Protein AF-A0A2T9Y2L7-F1 (afdb_monomer_lite)

Radius of gyration: 16.98 Å; chains: 1; bounding box: 60×40×40 Å

Secondary structure (DSSP, 8-state):
-----------PPPHHHHHHHS-SS--PBPHHHHHHHHHHHHHHHEETTEE-EEEEES-HHHHHHHHHH-TT--SEEEEES-GGGGGGGGGEEE--TT-GGGS-HHHHHS-EEEEEE--SS-SHHHHHHHHHHHHHH--TT-EEEE---GGGHHHHHHTT----S----BPPP-

pLDDT: mean 86.36, std 18.92, range [29.19, 98.62]

Structure (mmCIF, N/CA/C/O backbone):
data_AF-A0A2T9Y2L7-F1
#
_entry.id   AF-A0A2T9Y2L7-F1
#
loop_
_atom_site.group_PDB
_atom_site.id
_atom_site.type_symbol
_atom_site.label_atom_id
_atom_site.label_alt_id
_atom_site.label_comp_id
_atom_site.label_asym_id
_atom_site.label_entity_id
_atom_site.label_seq_id
_atom_site.pdbx_PDB_ins_code
_atom_site.Cartn_x
_atom_site.Cartn_y
_atom_site.Cartn_z
_atom_site.occupancy
_atom_site.B_iso_or_equiv
_atom_site.auth_seq_id
_atom_site.auth_comp_id
_atom_site.auth_asym_id
_atom_site.auth_atom_id
_atom_site.pdbx_PDB_model_num
ATOM 1 N N . MET A 1 1 ? -42.248 -26.238 14.419 1.00 37.25 1 MET A N 1
ATOM 2 C CA . MET A 1 1 ? -41.314 -26.409 13.289 1.00 37.25 1 MET A CA 1
ATOM 3 C C . MET A 1 1 ? -40.461 -25.159 13.245 1.00 37.25 1 MET A C 1
ATOM 5 O O . MET A 1 1 ? -40.979 -24.102 12.921 1.00 37.25 1 MET A O 1
ATOM 9 N N . VAL A 1 2 ? -39.226 -25.254 13.730 1.00 31.03 2 VAL A N 1
ATOM 10 C CA . VAL A 1 2 ? -38.282 -24.133 13.791 1.00 31.03 2 VAL A CA 1
ATOM 11 C C . VAL A 1 2 ? -37.305 -24.380 12.650 1.00 31.03 2 VAL A C 1
ATOM 13 O O . VAL A 1 2 ? -36.582 -25.372 12.686 1.00 31.03 2 VAL A O 1
ATOM 16 N N . ASN A 1 3 ? -37.364 -23.566 11.597 1.00 29.19 3 ASN A N 1
ATOM 17 C CA . ASN A 1 3 ? -36.405 -23.659 10.501 1.00 29.19 3 ASN A CA 1
ATOM 18 C C . ASN A 1 3 ? -35.088 -23.043 10.971 1.00 29.19 3 ASN A C 1
ATOM 20 O O . ASN A 1 3 ? -34.987 -21.832 11.149 1.00 29.19 3 ASN A O 1
ATOM 24 N N . SER A 1 4 ? -34.099 -23.903 11.188 1.00 33.19 4 SER A N 1
ATOM 25 C CA . SER A 1 4 ? -32.691 -23.547 11.302 1.00 33.19 4 SER A CA 1
ATOM 26 C C . SER A 1 4 ? -32.194 -23.065 9.940 1.00 33.19 4 SER A C 1
ATOM 28 O O . SER A 1 4 ? -32.130 -23.850 8.993 1.00 33.19 4 SER A O 1
ATOM 30 N N . VAL A 1 5 ? -31.862 -21.781 9.837 1.00 35.94 5 VAL A N 1
ATOM 31 C CA . VAL A 1 5 ? -31.071 -21.254 8.723 1.00 35.94 5 VAL A CA 1
ATOM 32 C C . VAL A 1 5 ? -29.627 -21.658 9.002 1.00 35.94 5 VAL A C 1
ATOM 34 O O . VAL A 1 5 ? -29.044 -21.230 9.993 1.00 35.94 5 VAL A O 1
ATOM 37 N N . SER A 1 6 ? -29.096 -22.565 8.189 1.00 33.00 6 SER A N 1
ATOM 38 C CA . SER A 1 6 ? -27.675 -22.892 8.166 1.00 33.00 6 SER A CA 1
ATOM 39 C C . SER A 1 6 ? -26.934 -21.750 7.478 1.00 33.00 6 SER A C 1
ATOM 41 O O . SER A 1 6 ? -27.127 -21.541 6.277 1.00 33.00 6 SER A O 1
ATOM 43 N N . ASP A 1 7 ? -26.115 -21.025 8.237 1.00 35.50 7 ASP A N 1
ATOM 44 C CA . ASP A 1 7 ? -25.098 -20.130 7.697 1.00 35.50 7 ASP A CA 1
ATOM 45 C C . ASP A 1 7 ? -24.170 -20.943 6.790 1.00 35.50 7 ASP A C 1
ATOM 47 O O . ASP A 1 7 ? -23.488 -21.869 7.229 1.00 35.50 7 ASP A O 1
ATOM 51 N N . SER A 1 8 ? -24.197 -20.643 5.494 1.00 37.03 8 SER A N 1
ATOM 52 C CA . SER A 1 8 ? -23.203 -21.144 4.558 1.00 37.03 8 SER A CA 1
ATOM 53 C C . SER A 1 8 ? -21.944 -20.302 4.724 1.00 37.03 8 SER A C 1
ATOM 55 O O . SER A 1 8 ? -21.926 -19.144 4.294 1.00 37.03 8 SER A O 1
ATOM 57 N N . ASP A 1 9 ? -20.917 -20.889 5.339 1.00 37.22 9 ASP A N 1
ATOM 58 C CA . ASP A 1 9 ? -19.540 -20.406 5.292 1.00 37.22 9 ASP A CA 1
ATOM 59 C C . ASP A 1 9 ? -19.196 -20.034 3.847 1.00 37.22 9 ASP A C 1
ATOM 61 O O . ASP A 1 9 ? -19.166 -20.876 2.947 1.00 37.22 9 ASP A O 1
ATOM 65 N N . SER A 1 10 ? -19.009 -18.738 3.592 1.00 39.47 10 SER A N 1
ATOM 66 C CA . SER A 1 10 ? -18.524 -18.285 2.298 1.00 39.47 10 SER A CA 1
ATOM 67 C C . SER A 1 10 ? -17.030 -18.573 2.246 1.00 39.47 10 SER A C 1
ATOM 69 O O . SER A 1 10 ? -16.232 -17.724 2.651 1.00 39.47 10 SER A O 1
ATOM 71 N N . ASP A 1 11 ? -16.679 -19.773 1.786 1.00 43.31 11 ASP A N 1
ATOM 72 C CA . ASP A 1 11 ? -15.311 -20.178 1.479 1.00 43.31 11 ASP A CA 1
ATOM 73 C C . ASP A 1 11 ? -14.660 -19.117 0.584 1.00 43.31 11 ASP A C 1
ATOM 75 O O . ASP A 1 11 ? -14.956 -18.994 -0.609 1.00 43.31 11 ASP A O 1
ATOM 79 N N . ILE A 1 12 ? -13.778 -18.310 1.177 1.00 48.91 12 ILE A N 1
ATOM 80 C CA . ILE A 1 12 ? -12.853 -17.473 0.419 1.00 48.91 12 ILE A CA 1
ATOM 81 C C . ILE A 1 12 ? -11.978 -18.460 -0.364 1.00 48.91 12 ILE A C 1
ATOM 83 O O . ILE A 1 12 ? -11.350 -19.321 0.259 1.00 48.91 12 ILE A O 1
ATOM 87 N N . PRO A 1 13 ? -11.938 -18.392 -1.708 1.00 47.94 13 PRO A N 1
ATOM 88 C CA . PRO A 1 13 ? -11.153 -19.322 -2.502 1.00 47.94 13 PRO A CA 1
ATOM 89 C C . PRO A 1 13 ? -9.711 -19.371 -1.996 1.00 47.94 13 PRO A C 1
ATOM 91 O O . PRO A 1 13 ? -9.068 -18.334 -1.821 1.00 47.94 13 PRO A O 1
ATOM 94 N N . THR A 1 14 ? -9.197 -20.580 -1.765 1.00 50.56 14 THR A N 1
ATOM 95 C CA . THR A 1 14 ? -7.789 -20.769 -1.405 1.00 50.56 14 THR A CA 1
ATOM 96 C C . THR A 1 14 ? -6.886 -20.145 -2.475 1.00 50.56 14 THR A C 1
ATOM 98 O O . THR A 1 14 ? -7.177 -20.227 -3.674 1.00 50.56 14 THR A O 1
ATOM 101 N N . LEU A 1 15 ? -5.766 -19.547 -2.040 1.00 52.38 15 LEU A N 1
ATOM 102 C CA . LEU A 1 15 ? -4.755 -18.871 -2.876 1.00 52.38 15 LEU A CA 1
ATOM 103 C C . LEU A 1 15 ? -4.436 -19.603 -4.194 1.00 52.38 15 LEU A C 1
ATOM 105 O O . LEU A 1 15 ? -4.155 -18.968 -5.207 1.00 52.38 15 LEU A O 1
ATOM 109 N N . SER A 1 16 ? -4.469 -20.937 -4.161 1.00 50.44 16 SER A N 1
ATOM 110 C CA . SER A 1 16 ? -4.151 -21.851 -5.261 1.00 50.44 16 SER A CA 1
ATOM 111 C C . SER A 1 16 ? -4.987 -21.618 -6.528 1.00 50.44 16 SER A C 1
ATOM 113 O O . SER A 1 16 ? -4.435 -21.600 -7.626 1.00 50.44 16 SER A O 1
ATOM 115 N N . ALA A 1 17 ? -6.299 -21.394 -6.397 1.00 47.47 17 ALA A N 1
ATOM 116 C CA . ALA A 1 17 ? -7.180 -21.224 -7.556 1.00 47.47 17 ALA A CA 1
ATOM 117 C C . ALA A 1 17 ? -7.062 -19.817 -8.171 1.00 47.47 17 ALA A C 1
ATOM 119 O O . ALA A 1 17 ? -7.028 -19.665 -9.390 1.00 47.47 17 ALA A O 1
ATOM 120 N N . TYR A 1 18 ? -6.913 -18.788 -7.331 1.00 52.06 18 TYR A N 1
ATOM 121 C CA . TYR A 1 18 ? -6.796 -17.391 -7.762 1.00 52.06 18 TYR A CA 1
ATOM 122 C C . TYR A 1 18 ? -5.440 -17.085 -8.407 1.00 52.06 18 TYR A C 1
ATOM 124 O O . TYR A 1 18 ? -5.361 -16.425 -9.446 1.00 52.06 18 TYR A O 1
ATOM 132 N N . ALA A 1 19 ? -4.365 -17.632 -7.829 1.00 50.19 19 ALA A N 1
ATOM 133 C CA . ALA A 1 19 ? -3.015 -17.490 -8.351 1.00 50.19 19 ALA A CA 1
ATOM 134 C C . ALA A 1 19 ? -2.829 -18.132 -9.729 1.00 50.19 19 ALA A C 1
ATOM 136 O O . ALA A 1 19 ? -1.774 -17.920 -10.297 1.00 50.19 19 ALA A O 1
ATOM 137 N N . ALA A 1 20 ? -3.785 -18.906 -10.259 1.00 47.03 20 ALA A N 1
ATOM 138 C CA . ALA A 1 20 ? -3.733 -19.473 -11.608 1.00 47.03 20 ALA A CA 1
ATOM 139 C C . ALA A 1 20 ? -4.425 -18.582 -12.663 1.00 47.03 20 ALA A C 1
ATOM 141 O O . ALA A 1 20 ? -4.003 -18.544 -13.819 1.00 47.03 20 ALA A O 1
ATOM 142 N N . GLU A 1 21 ? -5.459 -17.832 -12.276 1.00 49.41 21 GLU A N 1
ATOM 143 C CA . GLU A 1 21 ? -6.250 -16.985 -13.185 1.00 49.41 21 GLU A CA 1
ATOM 144 C C . GLU A 1 21 ? -5.777 -15.522 -13.196 1.00 49.41 21 GLU A C 1
ATOM 146 O O . GLU A 1 21 ? -5.924 -14.811 -14.193 1.00 49.41 21 GLU A O 1
ATOM 151 N N . ALA A 1 22 ? -5.120 -15.076 -12.120 1.00 53.00 22 ALA A N 1
ATOM 152 C CA . ALA A 1 22 ? -4.633 -13.707 -11.984 1.00 53.00 22 ALA A CA 1
ATOM 153 C C . ALA A 1 22 ? -3.399 -13.362 -12.873 1.00 53.00 22 ALA A C 1
ATOM 155 O O . ALA A 1 22 ? -2.948 -12.216 -12.910 1.00 53.00 22 ALA A O 1
ATOM 156 N N . LEU A 1 23 ? -2.867 -14.339 -13.621 1.00 51.00 23 LEU A N 1
ATOM 157 C CA . LEU A 1 23 ? -1.436 -14.489 -13.942 1.00 51.00 23 LEU A CA 1
ATOM 158 C C . LEU A 1 23 ? -0.825 -13.781 -15.155 1.00 51.00 23 LEU A C 1
ATOM 160 O O . LEU A 1 23 ? 0.378 -13.935 -15.345 1.00 51.00 23 LEU A O 1
ATOM 164 N N . LYS A 1 24 ? -1.554 -13.075 -16.020 1.00 50.97 24 LYS A N 1
ATOM 165 C CA . LYS A 1 24 ? -0.933 -12.730 -17.318 1.00 50.97 24 LYS A CA 1
ATOM 166 C C . LYS A 1 24 ? -0.041 -11.486 -17.319 1.00 50.97 24 LYS A C 1
ATOM 168 O O . LYS A 1 24 ? 0.959 -11.512 -18.023 1.00 50.97 24 LYS A O 1
ATOM 173 N N . ASP A 1 25 ? -0.318 -10.485 -16.482 1.00 56.16 25 ASP A N 1
ATOM 174 C CA . ASP A 1 25 ? 0.353 -9.174 -16.584 1.00 56.16 25 ASP A CA 1
ATOM 175 C C . ASP A 1 25 ? 0.827 -8.586 -15.238 1.00 56.16 25 ASP A C 1
ATOM 177 O O . ASP A 1 25 ? 1.126 -7.397 -15.153 1.00 56.16 25 ASP A O 1
ATOM 181 N N . GLN A 1 26 ? 0.909 -9.395 -14.173 1.00 64.38 26 GLN A N 1
ATOM 182 C CA . GLN A 1 26 ? 1.352 -8.933 -12.850 1.00 64.38 26 GLN A CA 1
ATOM 183 C C . GLN A 1 26 ? 2.553 -9.734 -12.340 1.00 64.38 26 GLN A C 1
ATOM 185 O O . GLN A 1 26 ? 2.567 -10.966 -12.401 1.00 64.38 26 GLN A O 1
ATOM 190 N N . PHE A 1 27 ? 3.560 -9.036 -11.809 1.00 74.12 27 PHE A N 1
ATOM 191 C CA . PHE A 1 27 ? 4.685 -9.669 -11.128 1.00 74.12 27 PHE A CA 1
ATOM 192 C C . PHE A 1 27 ? 4.262 -10.082 -9.715 1.00 74.12 27 PHE A C 1
ATOM 194 O O . PHE A 1 27 ? 3.955 -9.247 -8.870 1.00 74.12 27 PHE A O 1
ATOM 201 N N . TRP A 1 28 ? 4.248 -11.3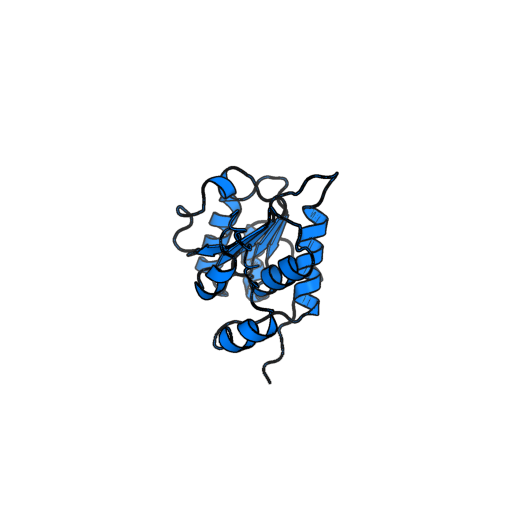87 -9.452 1.00 84.62 28 TRP A N 1
ATOM 202 C CA . TRP A 1 28 ? 3.921 -11.928 -8.133 1.00 84.62 28 TRP A CA 1
ATOM 203 C C . TRP A 1 28 ? 5.182 -12.034 -7.286 1.00 84.62 28 TRP A C 1
ATOM 205 O O . TRP A 1 28 ? 6.165 -12.623 -7.733 1.00 84.62 28 TRP A O 1
ATOM 215 N N . TYR A 1 29 ? 5.164 -11.513 -6.060 1.00 91.62 29 TYR A N 1
ATOM 216 C CA . TYR A 1 29 ? 6.244 -11.734 -5.097 1.00 91.62 29 TYR A CA 1
ATOM 217 C C . TYR A 1 29 ? 6.455 -13.220 -4.810 1.00 91.62 29 TYR A C 1
ATOM 219 O O . TYR A 1 29 ? 5.507 -14.011 -4.791 1.00 91.62 29 TYR A O 1
ATOM 227 N N . SER A 1 30 ? 7.705 -13.602 -4.543 1.00 92.25 30 SER A N 1
ATOM 228 C CA . SER A 1 30 ? 8.008 -14.901 -3.950 1.00 92.25 30 SER A CA 1
ATOM 229 C C . SER A 1 30 ? 7.284 -15.045 -2.607 1.00 92.25 30 SER A C 1
ATOM 231 O O . SER A 1 30 ? 6.948 -14.048 -1.957 1.00 92.25 30 SER A O 1
ATOM 233 N N . ASP A 1 31 ? 7.036 -16.281 -2.170 1.00 91.88 31 ASP A N 1
ATOM 234 C CA . ASP A 1 31 ? 6.354 -16.501 -0.889 1.00 91.88 31 ASP A CA 1
ATOM 235 C C . ASP A 1 31 ? 7.163 -15.886 0.265 1.00 91.88 31 ASP A C 1
ATOM 237 O O . ASP A 1 31 ? 6.595 -15.179 1.090 1.00 91.88 31 ASP A O 1
ATOM 241 N N . ALA A 1 32 ? 8.496 -16.015 0.240 1.00 95.25 32 ALA A N 1
ATOM 242 C CA . ALA A 1 32 ? 9.389 -15.396 1.223 1.00 95.25 32 ALA A CA 1
ATOM 243 C C . ALA A 1 32 ? 9.281 -13.860 1.252 1.00 95.25 32 ALA A C 1
ATOM 245 O O . ALA A 1 32 ? 9.253 -13.255 2.323 1.00 95.25 32 ALA A O 1
ATOM 246 N N . THR A 1 33 ? 9.184 -13.215 0.084 1.00 96.19 33 THR A N 1
ATOM 247 C CA . THR A 1 33 ? 8.995 -11.758 0.006 1.00 96.19 33 THR A CA 1
ATOM 248 C C . THR A 1 33 ? 7.636 -11.357 0.570 1.00 96.19 33 THR A C 1
ATOM 250 O O . THR A 1 33 ? 7.544 -10.433 1.375 1.00 96.19 33 THR A O 1
ATOM 253 N N . SER A 1 34 ? 6.586 -12.089 0.200 1.00 95.94 34 SER A N 1
ATOM 254 C CA . SER A 1 34 ? 5.224 -11.854 0.685 1.00 95.94 34 SER A CA 1
ATOM 255 C C . SER A 1 34 ? 5.117 -12.010 2.205 1.00 95.94 34 SER A C 1
ATOM 257 O O . SER A 1 34 ? 4.498 -11.178 2.868 1.00 95.94 34 SER A O 1
ATOM 259 N N . GLU A 1 35 ? 5.759 -13.037 2.770 1.00 96.75 35 GLU A N 1
ATOM 260 C CA . GLU A 1 35 ? 5.846 -13.273 4.216 1.00 96.75 35 GLU A CA 1
ATOM 261 C C . GLU A 1 35 ? 6.575 -12.143 4.922 1.00 96.75 35 GLU A C 1
ATOM 263 O O . GLU A 1 35 ? 6.095 -11.628 5.929 1.00 96.75 35 GLU A O 1
ATOM 268 N N . TYR A 1 36 ? 7.722 -11.726 4.391 1.00 97.62 36 TYR A N 1
ATOM 269 C CA . TYR A 1 36 ? 8.508 -10.649 4.975 1.00 97.62 36 TYR A CA 1
ATOM 270 C C . TYR A 1 36 ? 7.715 -9.336 5.041 1.00 97.62 36 TYR A C 1
ATOM 272 O O . TYR A 1 36 ? 7.628 -8.717 6.103 1.00 97.62 36 TYR A O 1
ATOM 280 N N . LEU A 1 37 ? 7.084 -8.936 3.933 1.00 97.75 37 LEU A N 1
ATOM 281 C CA . LEU A 1 37 ? 6.275 -7.714 3.873 1.00 97.75 37 LEU A CA 1
ATOM 282 C C . LEU A 1 37 ? 5.059 -7.786 4.809 1.00 97.75 37 LEU A C 1
ATOM 284 O O . LEU A 1 37 ? 4.777 -6.820 5.519 1.00 97.75 37 LEU A O 1
ATOM 288 N N . SER A 1 38 ? 4.385 -8.939 4.862 1.00 97.50 38 SER A N 1
ATOM 289 C CA . SER A 1 38 ? 3.233 -9.160 5.748 1.00 97.50 38 SER A CA 1
ATOM 290 C C . SER A 1 38 ? 3.625 -9.076 7.223 1.00 97.50 38 SER A C 1
ATOM 292 O O . SER A 1 38 ? 2.967 -8.385 8.001 1.00 97.50 38 SER A O 1
ATOM 294 N N . ASN A 1 39 ? 4.736 -9.716 7.599 1.00 97.56 39 ASN A N 1
ATOM 295 C CA . ASN A 1 39 ? 5.267 -9.671 8.959 1.00 97.56 39 ASN A CA 1
ATOM 296 C C . ASN A 1 39 ? 5.642 -8.244 9.371 1.00 97.56 39 ASN A C 1
ATOM 298 O O . ASN A 1 39 ? 5.332 -7.840 10.491 1.00 97.56 39 ASN A O 1
ATOM 302 N N . ILE A 1 40 ? 6.283 -7.462 8.493 1.00 96.75 40 ILE A N 1
ATOM 303 C CA . ILE A 1 40 ? 6.608 -6.056 8.785 1.00 96.75 40 ILE A CA 1
ATOM 304 C C . ILE A 1 40 ? 5.338 -5.244 9.024 1.00 96.75 40 ILE A C 1
ATOM 306 O O . ILE A 1 40 ? 5.262 -4.533 10.026 1.00 96.75 40 ILE A O 1
ATOM 310 N N . ALA A 1 41 ? 4.352 -5.362 8.131 1.00 97.50 41 ALA A N 1
ATOM 311 C CA . ALA A 1 41 ? 3.090 -4.642 8.258 1.00 97.50 41 ALA A CA 1
ATOM 312 C C . ALA A 1 41 ? 2.403 -4.956 9.594 1.00 97.50 41 ALA A C 1
ATOM 314 O O . ALA A 1 41 ? 2.061 -4.043 10.347 1.00 97.50 41 ALA A O 1
ATOM 315 N N . HIS A 1 42 ? 2.299 -6.244 9.931 1.00 96.88 42 HIS A N 1
ATOM 316 C CA . HIS A 1 42 ? 1.721 -6.691 11.194 1.00 96.88 42 HIS A CA 1
ATOM 317 C C . HIS A 1 42 ? 2.510 -6.171 12.403 1.00 96.88 42 HIS A C 1
ATOM 319 O O . HIS A 1 42 ? 1.931 -5.603 13.323 1.00 96.88 42 HIS A O 1
ATOM 325 N N . SER A 1 43 ? 3.838 -6.309 12.393 1.00 95.31 43 SER A N 1
ATOM 326 C CA . SER A 1 43 ? 4.704 -5.945 13.526 1.00 95.31 43 SER A CA 1
ATOM 327 C C . SER A 1 43 ? 4.654 -4.457 13.873 1.00 95.31 43 SER A C 1
ATOM 329 O O . SER A 1 43 ? 4.842 -4.081 15.027 1.00 95.31 43 SER A O 1
ATOM 331 N N . ILE A 1 44 ? 4.431 -3.593 12.880 1.00 94.31 44 ILE A N 1
ATOM 332 C CA . ILE A 1 44 ? 4.319 -2.148 13.102 1.00 94.31 44 ILE A CA 1
ATOM 333 C C . ILE A 1 44 ? 2.922 -1.778 13.610 1.00 94.31 44 ILE A C 1
ATOM 335 O O . ILE A 1 44 ? 2.800 -0.895 14.465 1.00 94.31 44 ILE A O 1
ATOM 339 N N . ALA A 1 45 ? 1.882 -2.419 13.076 1.00 94.44 45 ALA A N 1
ATOM 340 C CA . ALA A 1 45 ? 0.497 -2.032 13.309 1.00 94.44 45 ALA A CA 1
ATOM 341 C C . ALA A 1 45 ? -0.159 -2.735 14.511 1.00 94.44 45 ALA A C 1
ATOM 343 O O . ALA A 1 45 ? -1.095 -2.186 15.086 1.00 94.44 45 ALA A O 1
ATOM 344 N N . ALA A 1 46 ? 0.318 -3.911 14.923 1.00 88.19 46 ALA A N 1
ATOM 345 C CA . ALA A 1 46 ? -0.158 -4.610 16.114 1.00 88.19 46 ALA A CA 1
ATOM 346 C C . ALA A 1 46 ? 0.582 -4.095 17.363 1.00 88.19 46 ALA A C 1
ATOM 348 O O . ALA A 1 46 ? 1.697 -4.527 17.663 1.00 88.19 46 ALA A O 1
ATOM 349 N N . LYS A 1 47 ? -0.024 -3.148 18.094 1.00 80.44 47 LYS A N 1
ATOM 350 C CA . LYS A 1 47 ? 0.537 -2.584 19.336 1.00 80.44 47 LYS A CA 1
ATOM 351 C C . LYS A 1 47 ? -0.487 -2.626 20.466 1.00 80.44 47 LYS A C 1
ATOM 353 O O . LYS A 1 47 ? -1.589 -2.117 20.294 1.00 80.44 47 LYS A O 1
ATOM 358 N N . ASN A 1 48 ? -0.076 -3.133 21.634 1.00 62.59 48 ASN A N 1
ATOM 359 C CA . ASN A 1 48 ? -0.799 -3.040 22.914 1.00 62.59 48 ASN A CA 1
ATOM 360 C C . ASN A 1 48 ? -2.315 -3.297 22.787 1.00 62.59 48 ASN A C 1
ATOM 362 O O . ASN A 1 48 ? -3.114 -2.408 23.070 1.00 62.59 48 ASN A O 1
ATOM 366 N N . ASP A 1 49 ? -2.687 -4.484 22.299 1.00 69.06 49 ASP A N 1
ATOM 367 C CA . ASP A 1 49 ? -4.076 -4.942 22.107 1.00 69.06 49 ASP A CA 1
ATOM 368 C C . ASP A 1 49 ? -4.940 -4.092 21.151 1.00 69.06 49 ASP A C 1
ATOM 370 O O . ASP A 1 49 ? -6.158 -4.254 21.096 1.00 69.06 49 ASP A O 1
ATOM 374 N N . SER A 1 50 ? -4.320 -3.209 20.361 1.00 81.31 50 SER A N 1
ATOM 375 C CA . SER A 1 50 ? -4.981 -2.411 19.326 1.00 81.31 50 SER A CA 1
ATOM 376 C C . SER A 1 50 ? -4.441 -2.726 17.928 1.00 81.31 50 SER A C 1
ATOM 378 O O . SER A 1 50 ? -3.234 -2.895 17.724 1.00 81.31 50 SER A O 1
ATOM 380 N N . GLU A 1 51 ? -5.354 -2.792 16.956 1.00 88.94 51 GLU A N 1
ATOM 381 C CA . GLU A 1 51 ? -5.037 -2.979 15.539 1.00 88.94 51 GLU A CA 1
ATOM 382 C C . GLU A 1 51 ? -4.971 -1.626 14.822 1.00 88.94 51 GLU A C 1
ATOM 384 O O . GLU A 1 51 ? -5.990 -0.991 14.530 1.00 88.94 51 GLU A O 1
ATOM 389 N N . GLY A 1 52 ? -3.753 -1.180 14.516 1.00 95.19 52 GLY A N 1
ATOM 390 C CA . GLY A 1 52 ? -3.537 -0.054 13.615 1.00 95.19 52 GLY A CA 1
ATOM 391 C C . GLY A 1 52 ? -4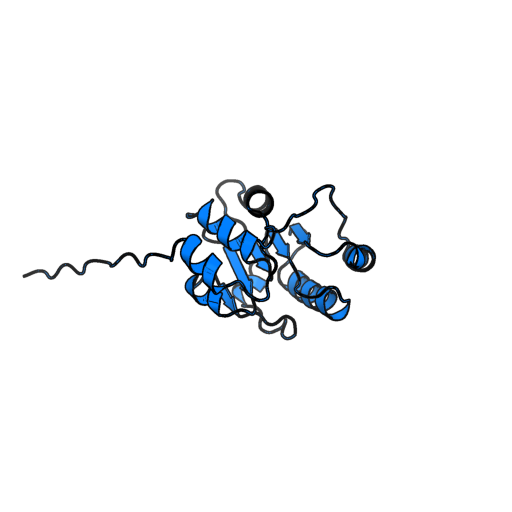.041 -0.342 12.197 1.00 95.19 52 GLY A C 1
ATOM 392 O O . GLY A 1 52 ? -4.146 -1.483 11.770 1.00 95.19 52 GLY A O 1
ATOM 393 N N . LEU A 1 53 ? -4.348 0.702 11.432 1.00 97.12 53 LEU A N 1
ATOM 394 C CA . LEU A 1 53 ? -4.766 0.518 10.043 1.00 97.12 53 LEU A CA 1
ATOM 395 C C . LEU A 1 53 ? -3.571 0.096 9.172 1.00 97.12 53 LEU A C 1
ATOM 397 O O . LEU A 1 53 ? -2.552 0.792 9.136 1.00 97.12 53 LEU A O 1
ATOM 401 N N . ILE A 1 54 ? -3.717 -1.001 8.430 1.00 98.38 54 ILE A N 1
ATOM 402 C CA . ILE A 1 54 ? -2.772 -1.436 7.397 1.00 98.38 54 ILE A CA 1
ATOM 403 C C . ILE A 1 54 ? -3.404 -1.234 6.020 1.00 98.38 54 ILE A C 1
ATOM 405 O O . ILE A 1 54 ? -4.510 -1.705 5.756 1.00 98.38 54 ILE A O 1
ATOM 409 N N . VAL A 1 55 ? -2.678 -0.579 5.115 1.00 98.50 55 VAL A N 1
ATOM 410 C CA . VAL A 1 55 ? -3.110 -0.398 3.725 1.00 98.50 55 VAL A CA 1
ATOM 411 C C . VAL A 1 55 ? -2.084 -1.005 2.775 1.00 98.50 55 VAL A C 1
ATOM 413 O O . VAL A 1 55 ? -0.918 -0.616 2.763 1.00 98.50 55 VAL A O 1
ATOM 416 N N . PHE A 1 56 ? -2.528 -1.934 1.938 1.00 98.56 56 PHE A N 1
ATOM 417 C CA . PHE A 1 56 ? -1.774 -2.438 0.796 1.00 98.56 56 PHE A CA 1
ATOM 418 C C . PHE A 1 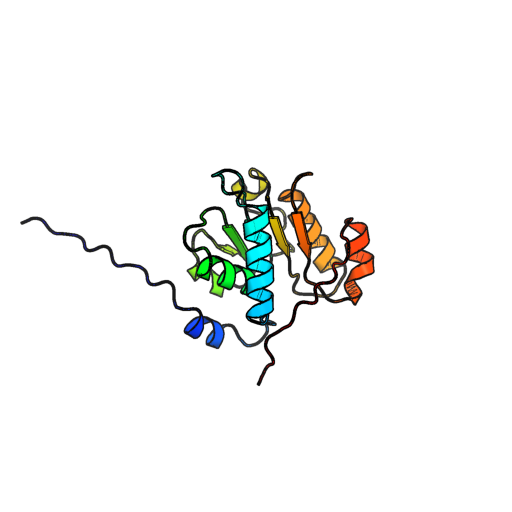56 ? -2.223 -1.673 -0.450 1.00 98.56 56 PHE A C 1
ATOM 420 O O . PHE A 1 56 ? -3.395 -1.708 -0.813 1.00 98.56 56 PHE A O 1
ATOM 427 N N . MET A 1 57 ? -1.313 -0.948 -1.092 1.00 97.88 57 MET A N 1
ATOM 428 C CA . MET A 1 57 ? -1.573 -0.161 -2.298 1.00 97.88 57 MET A CA 1
ATOM 429 C C . MET A 1 57 ? -0.843 -0.775 -3.482 1.00 97.88 57 MET A C 1
ATOM 431 O O . MET A 1 57 ? 0.389 -0.794 -3.503 1.00 97.88 57 MET A O 1
ATOM 435 N N . SER A 1 58 ? -1.600 -1.280 -4.453 1.00 95.88 58 SER A N 1
ATOM 436 C CA . SER A 1 58 ? -1.067 -1.986 -5.625 1.00 95.88 58 SER A CA 1
ATOM 437 C C . SER A 1 58 ? -0.092 -3.131 -5.318 1.00 95.88 58 SER A C 1
ATOM 439 O O . SER A 1 58 ? 0.662 -3.573 -6.175 1.00 95.88 58 SER A O 1
ATOM 441 N N . SER A 1 59 ? -0.148 -3.668 -4.096 1.00 95.88 59 SER A N 1
ATOM 442 C CA . SER A 1 59 ? 0.705 -4.750 -3.597 1.00 95.88 59 SER A CA 1
ATOM 443 C C . SER A 1 59 ? -0.107 -6.010 -3.240 1.00 95.88 59 SER A C 1
ATOM 445 O O . SER A 1 59 ? 0.056 -6.577 -2.151 1.00 95.88 59 SER A O 1
ATOM 447 N N . PRO A 1 60 ? -0.999 -6.496 -4.130 1.00 94.50 60 PRO A N 1
ATOM 448 C CA . PRO A 1 60 ? -1.969 -7.527 -3.780 1.00 94.50 60 PRO A CA 1
ATOM 449 C C . PRO A 1 60 ? -1.328 -8.844 -3.344 1.00 94.50 60 PRO A C 1
ATOM 451 O O . PRO A 1 60 ? -1.877 -9.523 -2.484 1.00 94.50 60 PRO A O 1
ATOM 454 N N . THR A 1 61 ? -0.152 -9.203 -3.871 1.00 92.94 61 THR A N 1
ATOM 455 C CA . THR A 1 61 ? 0.532 -10.440 -3.462 1.00 92.94 61 THR A CA 1
ATOM 456 C C . THR A 1 61 ? 0.839 -10.453 -1.960 1.00 92.94 61 THR A C 1
ATOM 458 O O . THR A 1 61 ? 0.632 -11.463 -1.289 1.00 92.94 61 THR A O 1
ATOM 461 N N . ALA A 1 62 ? 1.290 -9.317 -1.418 1.00 95.88 62 ALA A N 1
ATOM 462 C CA . ALA A 1 62 ? 1.562 -9.180 0.007 1.00 95.88 62 ALA A CA 1
ATOM 463 C C . ALA A 1 62 ? 0.261 -9.147 0.826 1.00 95.88 62 ALA A C 1
ATOM 465 O O . ALA A 1 62 ? 0.188 -9.811 1.852 1.00 95.88 62 ALA A O 1
ATOM 466 N N . PHE A 1 63 ? -0.787 -8.466 0.348 1.00 97.44 63 PHE A N 1
ATOM 467 C CA . PHE A 1 63 ? -2.102 -8.470 1.005 1.00 97.44 63 PHE A CA 1
ATOM 468 C C . PHE A 1 63 ? -2.686 -9.882 1.133 1.00 97.44 63 PHE A C 1
ATOM 470 O O . PHE A 1 63 ? -3.120 -10.285 2.209 1.00 97.44 63 PHE A O 1
ATOM 477 N N . VAL A 1 64 ? -2.667 -10.648 0.042 1.00 95.19 64 VAL A N 1
ATOM 478 C CA . VAL A 1 64 ? -3.187 -12.019 0.003 1.00 95.19 64 VAL A CA 1
ATOM 479 C C . VAL A 1 64 ? -2.444 -12.907 1.006 1.00 95.19 64 VAL A C 1
ATOM 481 O O . VAL A 1 64 ? -3.063 -13.691 1.721 1.00 95.19 64 VAL A O 1
ATOM 484 N N . LYS A 1 65 ? -1.119 -12.757 1.108 1.00 95.69 65 LYS A N 1
ATOM 485 C CA . LYS A 1 65 ? -0.330 -13.475 2.113 1.00 95.69 65 LYS A CA 1
ATOM 486 C C . LYS A 1 65 ? -0.612 -12.986 3.537 1.00 95.69 65 LYS A C 1
ATOM 488 O O . LYS A 1 65 ? -0.666 -13.799 4.454 1.00 95.69 65 LYS A O 1
ATOM 493 N N . PHE A 1 66 ? -0.844 -11.691 3.726 1.00 97.69 66 PHE A N 1
ATOM 494 C CA . PHE A 1 66 ? -1.191 -11.125 5.025 1.00 97.69 66 PHE A CA 1
ATOM 495 C C . PHE A 1 66 ? -2.503 -11.702 5.562 1.00 97.69 66 PHE A C 1
ATOM 497 O O . PHE A 1 66 ? -2.548 -12.116 6.716 1.00 97.69 66 PHE A O 1
ATOM 504 N N . VAL A 1 67 ? -3.560 -11.766 4.743 1.00 96.38 67 VAL A N 1
ATOM 505 C CA . VAL A 1 67 ? -4.861 -12.304 5.187 1.00 96.38 67 VAL A CA 1
ATOM 506 C C . VAL A 1 67 ? -4.811 -13.805 5.486 1.00 96.38 67 VAL A C 1
ATOM 508 O O . VAL A 1 67 ? -5.528 -14.258 6.372 1.00 96.38 67 VAL A O 1
ATOM 511 N N . ASP A 1 68 ? -3.946 -14.553 4.797 1.00 95.25 68 ASP A N 1
ATOM 512 C CA . ASP A 1 68 ? -3.659 -15.967 5.078 1.00 95.25 68 ASP A CA 1
ATOM 513 C C . ASP A 1 68 ? -2.938 -16.142 6.428 1.00 95.25 68 ASP A C 1
ATOM 515 O O . ASP A 1 68 ? -3.306 -16.990 7.238 1.00 95.25 68 ASP A O 1
ATOM 519 N N . MET A 1 69 ? -1.945 -15.293 6.712 1.00 96.31 69 MET A N 1
ATOM 520 C CA . MET A 1 69 ? -1.150 -15.359 7.945 1.00 96.31 69 MET A CA 1
ATOM 521 C C . MET A 1 69 ? -1.872 -14.802 9.180 1.00 96.31 69 MET A C 1
ATOM 523 O O . MET A 1 69 ? -1.652 -15.285 10.291 1.00 96.31 69 MET A O 1
ATOM 527 N N . TYR A 1 70 ? -2.711 -13.780 9.002 1.00 95.88 70 TYR A N 1
ATOM 528 C CA . TYR A 1 70 ? -3.377 -13.044 10.079 1.00 95.88 70 TYR A CA 1
ATOM 529 C C . TYR A 1 70 ? -4.894 -12.956 9.838 1.00 95.88 70 TYR A C 1
ATOM 531 O O . TYR A 1 70 ? -5.437 -11.856 9.695 1.00 95.88 70 TYR A O 1
ATOM 539 N N . PRO A 1 71 ? -5.618 -14.093 9.820 1.00 94.38 71 PRO A N 1
ATOM 540 C CA . PRO A 1 71 ? -7.032 -14.132 9.429 1.00 94.38 71 PRO A CA 1
ATOM 541 C C . PRO A 1 71 ? -7.944 -13.297 10.339 1.00 94.38 71 PRO A C 1
ATOM 543 O O . PRO A 1 71 ? -8.977 -12.794 9.897 1.00 94.38 71 PRO A O 1
ATOM 546 N N . ASN A 1 72 ? -7.542 -13.099 11.598 1.00 93.31 72 ASN A N 1
ATOM 547 C CA . ASN A 1 72 ? -8.314 -12.345 12.585 1.00 93.31 72 ASN A CA 1
ATOM 548 C C . ASN A 1 72 ? -8.099 -10.826 12.512 1.00 93.31 72 ASN A C 1
ATOM 550 O O . ASN A 1 72 ? -8.889 -10.103 13.113 1.00 93.31 72 ASN A O 1
ATOM 554 N N . TYR A 1 73 ? -7.098 -10.342 11.765 1.00 95.31 73 TYR A N 1
ATOM 555 C CA . TYR A 1 73 ? -6.800 -8.912 11.667 1.00 95.31 73 TYR A CA 1
ATOM 556 C C . TYR A 1 73 ? -7.866 -8.199 10.834 1.00 95.31 73 TYR A C 1
ATOM 558 O O . TYR A 1 73 ? -8.036 -8.489 9.642 1.00 95.31 73 TYR A O 1
ATOM 566 N N . GLN A 1 74 ? -8.608 -7.277 11.441 1.00 93.75 74 GLN A N 1
ATOM 567 C CA . GLN A 1 74 ? -9.756 -6.638 10.795 1.00 93.75 74 GLN A CA 1
ATOM 568 C C . GLN A 1 74 ? -9.366 -5.356 10.069 1.00 93.75 74 GLN A C 1
ATOM 570 O O . GLN A 1 74 ? -9.864 -5.099 8.975 1.00 93.75 74 GLN A O 1
ATOM 575 N N . ASN A 1 75 ? -8.452 -4.571 10.641 1.00 95.50 75 ASN A N 1
ATOM 576 C CA . ASN A 1 75 ? -8.128 -3.232 10.152 1.00 95.50 75 ASN A CA 1
ATOM 577 C C . ASN A 1 75 ? -7.097 -3.240 9.003 1.00 95.50 75 ASN A C 1
ATOM 579 O O . ASN A 1 75 ? -6.063 -2.574 9.063 1.00 95.50 75 ASN A O 1
ATOM 583 N N . VAL A 1 76 ? -7.358 -4.033 7.960 1.00 97.69 76 VAL A N 1
ATOM 584 C CA . VAL A 1 76 ? -6.473 -4.211 6.799 1.00 97.69 76 VAL A CA 1
ATOM 585 C C . VAL A 1 76 ? -7.242 -4.103 5.488 1.00 97.69 76 VAL A C 1
ATOM 587 O O . VAL A 1 76 ? -8.278 -4.745 5.316 1.00 97.69 76 VAL A O 1
ATOM 590 N N . TYR A 1 77 ? -6.706 -3.323 4.547 1.00 98.25 77 TYR A N 1
ATOM 591 C CA . TYR A 1 77 ? -7.367 -3.051 3.272 1.00 98.25 77 TYR A CA 1
ATOM 592 C C . TYR A 1 77 ? -6.405 -3.088 2.085 1.00 98.25 77 TYR A C 1
ATOM 594 O O . TYR A 1 77 ? -5.250 -2.674 2.188 1.00 98.25 77 TYR A O 1
ATOM 602 N N . LEU A 1 78 ? -6.916 -3.542 0.943 1.00 98.19 78 LEU A N 1
ATOM 603 C CA . 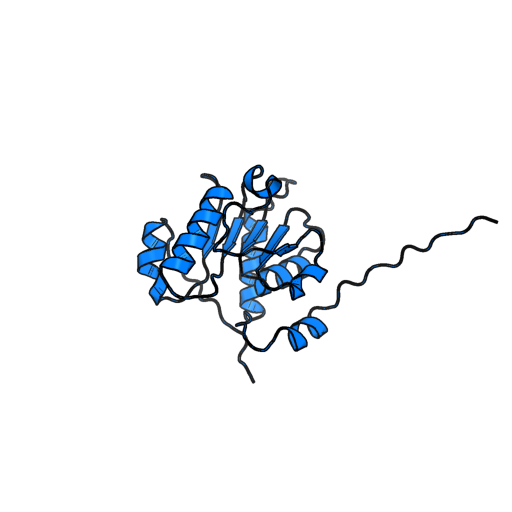LEU A 1 78 ? -6.270 -3.518 -0.362 1.00 98.19 78 LEU A CA 1
ATOM 604 C C . LEU A 1 78 ? -6.889 -2.417 -1.232 1.00 98.19 78 LEU A C 1
ATOM 606 O O . LEU A 1 78 ? -8.086 -2.441 -1.514 1.00 98.19 78 LEU A O 1
ATOM 610 N N . LEU A 1 79 ? -6.055 -1.488 -1.694 1.00 97.81 79 LEU A N 1
ATOM 611 C CA . LEU A 1 79 ? -6.371 -0.519 -2.740 1.00 97.81 79 LEU A CA 1
ATOM 612 C C . LEU A 1 79 ? -5.758 -1.009 -4.053 1.00 97.81 79 LEU A C 1
ATOM 614 O O . LEU A 1 79 ? -4.536 -0.975 -4.219 1.00 97.81 79 LEU A O 1
ATOM 618 N N . GLU A 1 80 ? -6.595 -1.477 -4.976 1.00 95.44 80 GLU A N 1
ATOM 619 C CA . GLU A 1 80 ? -6.137 -2.097 -6.221 1.00 95.44 80 GLU A CA 1
ATOM 620 C C . GLU A 1 80 ? -7.098 -1.807 -7.384 1.00 95.44 80 GLU A C 1
ATOM 622 O O . GLU A 1 80 ? -8.316 -1.767 -7.214 1.00 95.44 80 GLU A O 1
ATOM 627 N N . PHE A 1 81 ? -6.559 -1.584 -8.582 1.00 93.50 81 PHE A N 1
ATOM 628 C CA . PHE A 1 81 ? -7.340 -1.308 -9.787 1.00 93.50 81 PHE A CA 1
ATOM 629 C C . PHE A 1 81 ? -8.042 -2.567 -10.305 1.00 93.50 81 PHE A C 1
ATOM 631 O O . PHE A 1 81 ? -9.182 -2.510 -10.783 1.00 93.50 81 PHE A O 1
ATOM 638 N N . ASP A 1 82 ? -7.359 -3.704 -10.194 1.00 90.69 82 ASP A N 1
ATOM 639 C CA . ASP A 1 82 ? -7.842 -5.008 -10.623 1.00 90.69 82 ASP A CA 1
ATOM 640 C C . ASP A 1 82 ? -9.054 -5.478 -9.799 1.00 90.69 82 ASP A C 1
ATOM 642 O O . ASP A 1 82 ? -8.972 -5.751 -8.601 1.00 90.69 82 ASP A O 1
ATOM 646 N N . GLN A 1 83 ? -10.201 -5.602 -10.469 1.00 91.81 83 GLN A N 1
ATOM 647 C CA . GLN A 1 83 ? -11.474 -5.993 -9.859 1.00 91.81 83 GLN A CA 1
ATOM 648 C C . GLN A 1 83 ? -11.549 -7.470 -9.474 1.00 91.81 83 GLN A C 1
ATOM 650 O O . GLN A 1 83 ? -12.481 -7.859 -8.770 1.00 91.81 83 GLN A O 1
ATOM 655 N N . ARG A 1 84 ? -10.585 -8.300 -9.889 1.00 88.12 84 ARG A N 1
ATOM 656 C CA . ARG A 1 84 ? -10.526 -9.708 -9.472 1.00 88.12 84 ARG A CA 1
ATOM 657 C C . ARG A 1 84 ? -10.404 -9.838 -7.948 1.00 88.12 84 ARG A C 1
ATOM 659 O O . ARG A 1 84 ? -10.949 -10.776 -7.376 1.00 88.12 84 ARG A O 1
ATOM 666 N N . PHE A 1 85 ? -9.825 -8.843 -7.272 1.00 91.50 85 PHE A N 1
ATOM 667 C CA . PHE A 1 85 ? -9.729 -8.797 -5.809 1.00 91.50 85 PHE A CA 1
ATOM 668 C C . PHE A 1 85 ? -11.043 -8.437 -5.092 1.00 91.50 85 PHE A C 1
ATOM 670 O O . PHE A 1 85 ? -11.092 -8.498 -3.865 1.00 91.50 85 PHE A O 1
ATOM 677 N N . ASN A 1 86 ? -12.140 -8.163 -5.813 1.00 92.06 86 ASN A N 1
ATOM 678 C CA . ASN A 1 86 ? -13.463 -7.920 -5.220 1.00 92.06 86 ASN A CA 1
ATOM 679 C C . ASN A 1 86 ? -13.990 -9.101 -4.380 1.00 92.06 86 ASN A C 1
ATOM 681 O O . ASN A 1 86 ? -14.873 -8.929 -3.543 1.00 92.06 86 ASN A O 1
ATOM 685 N N . LEU A 1 87 ? -13.422 -10.300 -4.542 1.00 92.19 87 LEU A N 1
ATOM 686 C CA . LEU A 1 87 ? -13.709 -11.453 -3.683 1.00 92.19 87 LEU A CA 1
ATOM 687 C C . LEU A 1 87 ? -13.393 -11.201 -2.196 1.00 92.19 87 LEU A C 1
ATOM 689 O O . LEU A 1 87 ? -13.998 -11.835 -1.334 1.00 92.19 87 LEU A O 1
ATOM 693 N N . TYR A 1 88 ? -12.490 -10.260 -1.890 1.00 92.69 88 TYR A N 1
ATOM 694 C CA . TYR A 1 88 ? -12.149 -9.858 -0.521 1.00 92.69 88 TYR A CA 1
ATOM 695 C C . TYR A 1 88 ? -13.148 -8.863 0.096 1.00 92.69 88 TYR A C 1
ATOM 697 O O . TYR A 1 88 ? -12.971 -8.465 1.250 1.00 92.69 88 TYR A O 1
ATOM 705 N N . LYS A 1 89 ? -14.218 -8.511 -0.637 1.00 94.25 89 LYS A N 1
ATOM 706 C CA . LYS A 1 89 ? -15.363 -7.713 -0.170 1.00 94.25 89 LYS A CA 1
ATOM 707 C C . LYS A 1 89 ? -14.893 -6.440 0.542 1.00 94.25 89 LYS A C 1
ATOM 709 O O . LYS A 1 89 ? -14.153 -5.658 -0.042 1.00 94.25 89 LYS A O 1
ATOM 714 N N . GLU A 1 90 ? -15.247 -6.276 1.813 1.00 94.12 90 GLU A N 1
ATOM 715 C CA . GLU A 1 90 ? -14.991 -5.060 2.591 1.00 94.12 90 GLU A CA 1
ATOM 716 C C . GLU A 1 90 ? -13.507 -4.755 2.816 1.00 94.12 90 GLU A C 1
ATOM 718 O O . GLU A 1 90 ? -13.160 -3.623 3.147 1.00 94.12 90 GLU A O 1
ATOM 723 N N . LYS A 1 91 ? -12.617 -5.736 2.606 1.00 96.44 91 LYS A N 1
ATOM 724 C CA . LYS A 1 91 ? -11.163 -5.538 2.668 1.00 96.44 91 LYS A CA 1
ATOM 725 C C . LYS A 1 91 ? -10.564 -5.062 1.339 1.00 96.44 91 LYS A C 1
ATOM 727 O O . LYS A 1 91 ? -9.364 -4.816 1.287 1.00 96.44 91 LYS A O 1
ATOM 732 N N . TYR A 1 92 ? -11.349 -4.926 0.271 1.00 96.88 92 TYR A N 1
ATOM 733 C CA . TYR A 1 92 ? -10.898 -4.465 -1.043 1.00 96.88 92 TYR A CA 1
ATOM 734 C C . TYR A 1 92 ? -11.630 -3.191 -1.471 1.00 96.88 92 TYR A C 1
ATOM 736 O O . TYR A 1 92 ? -12.849 -3.090 -1.370 1.00 96.88 92 TYR A O 1
ATOM 744 N N . TYR A 1 93 ? -10.881 -2.250 -2.042 1.00 96.69 93 TYR A N 1
ATOM 745 C CA . TYR A 1 93 ? -11.429 -1.081 -2.716 1.00 96.69 93 TYR A CA 1
ATOM 746 C C . TYR A 1 93 ? -10.799 -0.928 -4.091 1.00 96.69 93 TYR A C 1
ATOM 748 O O . TYR A 1 93 ? -9.572 -0.894 -4.236 1.00 96.69 93 TYR A O 1
ATOM 756 N N . LYS A 1 94 ? -11.661 -0.762 -5.100 1.00 95.94 94 LYS A N 1
ATOM 757 C CA . LYS A 1 94 ? -11.209 -0.416 -6.441 1.00 95.94 94 LYS A CA 1
ATOM 758 C C . LYS A 1 94 ? -10.559 0.961 -6.413 1.00 95.94 94 LYS A C 1
ATOM 760 O O . LYS A 1 94 ? -11.228 1.951 -6.127 1.00 95.94 94 LYS A O 1
ATOM 765 N N . TYR A 1 95 ? -9.280 1.016 -6.751 1.00 95.38 95 TYR A N 1
ATOM 766 C CA . TYR A 1 95 ? -8.488 2.238 -6.703 1.00 95.38 95 TYR A CA 1
ATOM 767 C C . TYR A 1 95 ? -7.812 2.508 -8.048 1.00 95.38 95 TYR A C 1
ATOM 769 O O . TYR A 1 95 ? -7.124 1.654 -8.597 1.00 95.38 95 TYR A O 1
ATOM 777 N N . ASP A 1 96 ? -8.005 3.718 -8.569 1.00 95.44 96 ASP A N 1
ATOM 778 C CA . ASP A 1 96 ? -7.285 4.255 -9.723 1.00 95.44 96 ASP A CA 1
ATOM 779 C C . ASP A 1 96 ? -6.358 5.367 -9.228 1.00 95.44 96 ASP A C 1
ATOM 781 O O . ASP A 1 96 ? -6.814 6.364 -8.666 1.00 95.44 96 ASP A O 1
ATOM 785 N N . TYR A 1 97 ? -5.050 5.217 -9.442 1.00 94.56 97 TYR A N 1
ATOM 786 C CA . TYR A 1 97 ? -4.067 6.192 -8.968 1.00 94.56 97 TYR A CA 1
ATOM 787 C C . TYR A 1 97 ? -4.190 7.565 -9.642 1.00 94.56 97 TYR A C 1
ATOM 789 O O . TYR A 1 97 ? -3.637 8.539 -9.139 1.00 94.56 97 TYR A O 1
ATOM 797 N N . ASN A 1 98 ? -4.933 7.678 -10.747 1.00 95.38 98 ASN A N 1
ATOM 798 C CA . ASN A 1 98 ? -5.267 8.963 -11.365 1.00 95.38 98 ASN A CA 1
ATOM 799 C C . ASN A 1 98 ? -6.406 9.701 -10.646 1.00 95.38 98 ASN A C 1
ATOM 801 O O . ASN A 1 98 ? -6.740 10.822 -11.028 1.00 95.38 98 ASN A O 1
ATOM 805 N N . LYS A 1 99 ? -7.020 9.070 -9.642 1.00 94.00 99 LYS A N 1
ATOM 806 C CA . LYS A 1 99 ? -8.224 9.542 -8.963 1.00 94.00 99 LYS A CA 1
ATOM 807 C C . LYS A 1 99 ? -8.067 9.542 -7.443 1.00 94.00 99 LYS A C 1
ATOM 809 O O . LYS A 1 99 ? -8.878 8.983 -6.710 1.00 94.00 99 LYS A O 1
ATOM 814 N N . GLN A 1 100 ? -7.027 10.198 -6.942 1.00 89.44 100 GLN A N 1
ATOM 815 C CA . GLN A 1 100 ? -6.688 10.198 -5.513 1.00 89.44 100 GLN A CA 1
ATOM 816 C C . GLN A 1 100 ? -7.799 10.773 -4.617 1.00 89.44 100 GLN A C 1
ATOM 818 O O . GLN A 1 100 ? -7.916 10.399 -3.454 1.00 89.44 100 GLN A O 1
ATOM 823 N N . SER A 1 101 ? -8.650 11.655 -5.153 1.00 86.00 101 SER A N 1
ATOM 824 C CA . SER A 1 101 ? -9.813 12.206 -4.443 1.00 86.00 101 SER A CA 1
ATOM 825 C C . SER A 1 101 ? -10.946 11.199 -4.216 1.00 86.00 101 SER A C 1
ATOM 827 O O . SER A 1 101 ? -11.853 11.490 -3.444 1.00 86.00 101 SER A O 1
ATOM 829 N N . GLU A 1 102 ? -10.924 10.044 -4.887 1.00 91.25 102 GLU A N 1
ATOM 830 C CA . GLU A 1 102 ? -11.924 8.976 -4.730 1.00 91.25 102 GLU A CA 1
ATOM 831 C C . GLU A 1 102 ? -11.540 7.970 -3.623 1.00 91.25 102 GLU A C 1
ATOM 833 O O . GLU A 1 102 ? -12.215 6.955 -3.452 1.00 91.25 102 GLU A O 1
ATOM 838 N N . LEU A 1 103 ? -10.477 8.232 -2.846 1.00 93.69 103 LEU A N 1
ATOM 839 C CA . LEU A 1 103 ? -10.116 7.388 -1.706 1.00 93.69 103 LEU A CA 1
ATOM 840 C C . LEU A 1 103 ? -11.257 7.320 -0.669 1.00 93.69 103 LEU A C 1
ATOM 842 O O . LEU A 1 103 ? -11.846 8.354 -0.336 1.00 93.69 103 LEU A O 1
ATOM 846 N N . PRO A 1 104 ? -11.542 6.135 -0.095 1.00 91.19 104 PRO A N 1
ATOM 847 C CA . PRO A 1 104 ? -12.594 5.986 0.902 1.00 91.19 104 PRO A CA 1
ATOM 848 C C . PRO A 1 104 ? -12.398 6.907 2.113 1.00 91.19 104 PRO A C 1
ATOM 850 O O . PRO A 1 104 ? -11.334 6.931 2.735 1.00 91.19 104 PRO A O 1
ATOM 853 N N . GLY A 1 105 ? -13.451 7.639 2.490 1.00 92.19 105 GLY A N 1
ATOM 854 C CA . GLY A 1 105 ? -13.393 8.630 3.571 1.00 92.19 105 GLY A CA 1
ATOM 855 C C . GLY A 1 105 ? -12.956 8.050 4.918 1.00 92.19 105 GLY A C 1
ATOM 856 O O . GLY A 1 105 ? -12.194 8.681 5.642 1.00 92.19 105 GLY A O 1
ATOM 857 N N . PHE A 1 106 ? -13.359 6.818 5.235 1.00 90.50 106 PHE A N 1
ATOM 858 C CA . PHE A 1 106 ? -12.963 6.178 6.490 1.00 90.50 106 PHE A CA 1
ATOM 859 C C . PHE A 1 106 ? -11.450 5.878 6.551 1.00 90.50 106 PHE A C 1
ATOM 861 O O . PHE A 1 106 ? -10.872 5.944 7.632 1.00 90.50 106 PHE A O 1
ATOM 868 N N . LEU A 1 107 ? -10.792 5.623 5.408 1.00 92.62 107 LEU A N 1
ATOM 869 C CA . LEU A 1 107 ? -9.335 5.433 5.334 1.00 92.62 107 LEU A CA 1
ATOM 870 C C . LEU A 1 107 ? -8.574 6.757 5.442 1.00 92.62 107 LEU A C 1
ATOM 872 O O . LEU A 1 107 ? -7.470 6.799 5.967 1.00 92.62 107 LEU A O 1
ATOM 876 N N . THR A 1 108 ? -9.138 7.858 4.943 1.00 92.56 108 THR A N 1
ATOM 877 C CA . THR A 1 108 ? -8.483 9.173 5.051 1.00 92.56 108 THR A CA 1
ATOM 878 C C . THR A 1 108 ? -8.694 9.815 6.425 1.00 92.56 108 THR A C 1
ATOM 880 O O . THR A 1 108 ? -7.856 10.609 6.863 1.00 92.56 108 THR A O 1
ATOM 883 N N . GLN A 1 109 ? -9.777 9.456 7.122 1.00 93.00 109 GLN A N 1
ATOM 884 C CA . GLN A 1 109 ? -10.072 9.866 8.499 1.00 93.00 109 GLN A CA 1
ATOM 885 C C . GLN A 1 109 ? -9.291 9.057 9.542 1.00 93.00 109 GLN A C 1
ATOM 887 O O . GLN A 1 109 ? -8.880 9.620 10.554 1.00 93.00 109 GLN A O 1
ATOM 892 N N . ASN A 1 110 ? -9.063 7.764 9.299 1.00 91.75 110 ASN A N 1
ATOM 893 C CA . ASN A 1 110 ? -8.255 6.905 10.160 1.00 91.75 110 ASN A CA 1
ATOM 894 C C . ASN A 1 110 ? -6.869 6.711 9.541 1.00 91.75 110 ASN A C 1
ATOM 896 O O . ASN A 1 110 ? -6.728 5.949 8.595 1.00 91.75 110 ASN A O 1
ATOM 900 N N . LYS A 1 111 ? -5.847 7.413 10.036 1.00 93.38 111 LYS A N 1
ATOM 901 C CA . LYS A 1 111 ? -4.507 7.371 9.434 1.00 93.38 111 LYS A CA 1
ATOM 902 C C . LYS A 1 111 ? -3.876 5.985 9.555 1.00 93.38 111 LYS A C 1
ATOM 904 O O . LYS A 1 111 ? -3.979 5.319 10.585 1.00 93.38 111 LYS A O 1
ATOM 909 N N . ALA A 1 112 ? -3.212 5.549 8.488 1.00 97.19 112 ALA A N 1
ATOM 910 C CA . ALA A 1 112 ? -2.587 4.238 8.430 1.00 97.19 112 ALA A CA 1
ATOM 911 C C . ALA A 1 112 ? -1.420 4.145 9.419 1.00 97.19 112 ALA A C 1
ATOM 913 O O . ALA A 1 112 ? -0.540 5.004 9.451 1.00 97.19 112 ALA A O 1
ATOM 914 N N . ALA A 1 113 ? -1.348 3.056 10.177 1.00 96.94 113 ALA A N 1
ATOM 915 C CA . ALA A 1 113 ? -0.136 2.705 10.903 1.00 96.94 113 ALA A CA 1
ATOM 916 C C . ALA A 1 113 ? 0.958 2.256 9.924 1.00 96.94 113 ALA A C 1
ATOM 918 O O . ALA A 1 113 ? 2.133 2.594 10.093 1.00 96.94 113 ALA A O 1
ATOM 919 N N . THR A 1 114 ? 0.591 1.495 8.886 1.00 97.88 114 THR A N 1
ATOM 920 C CA . THR A 1 114 ? 1.523 1.039 7.845 1.00 97.88 114 THR A CA 1
ATOM 921 C C . THR A 1 114 ? 0.893 1.044 6.459 1.00 97.88 114 THR A C 1
ATOM 923 O O . THR A 1 114 ? -0.248 0.622 6.287 1.00 97.88 114 THR A O 1
ATOM 926 N N . ILE A 1 115 ? 1.665 1.486 5.465 1.00 98.62 115 ILE A N 1
ATOM 927 C CA . ILE A 1 115 ? 1.313 1.427 4.047 1.00 98.62 115 ILE A CA 1
ATOM 928 C C . ILE A 1 115 ? 2.376 0.611 3.307 1.00 98.62 115 ILE A C 1
ATOM 930 O O . ILE A 1 115 ? 3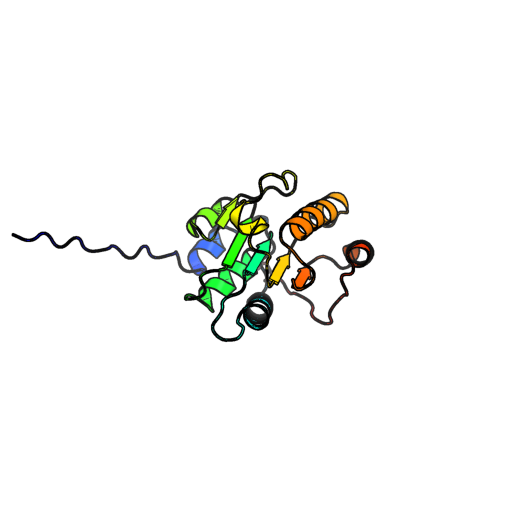.557 0.966 3.338 1.00 98.62 115 ILE A O 1
ATOM 934 N N . ILE A 1 116 ? 1.958 -0.460 2.631 1.00 98.50 116 ILE A N 1
ATOM 935 C CA . ILE A 1 116 ? 2.801 -1.263 1.735 1.00 98.50 116 ILE A CA 1
ATOM 936 C C . ILE A 1 116 ? 2.438 -0.908 0.296 1.00 98.50 116 ILE A C 1
ATOM 938 O O . ILE A 1 116 ? 1.321 -1.165 -0.148 1.00 98.50 116 ILE A O 1
ATOM 942 N N . LEU A 1 117 ? 3.373 -0.313 -0.434 1.00 97.12 117 LEU A N 1
ATOM 943 C CA . LEU A 1 117 ? 3.134 0.316 -1.728 1.00 97.12 117 LEU A CA 1
ATOM 944 C C . LEU A 1 117 ? 3.972 -0.353 -2.823 1.00 97.12 117 LEU A C 1
ATOM 946 O O . LEU A 1 117 ? 5.188 -0.427 -2.679 1.00 97.12 117 LEU A O 1
ATOM 950 N N . ASP A 1 118 ? 3.340 -0.773 -3.920 1.00 95.88 118 ASP A N 1
ATOM 951 C CA . ASP A 1 118 ? 4.021 -1.307 -5.111 1.00 95.88 118 ASP A CA 1
ATOM 952 C C . ASP A 1 118 ? 3.412 -0.738 -6.405 1.00 95.88 118 ASP A C 1
ATOM 954 O O . ASP A 1 118 ? 2.495 -1.320 -6.982 1.00 95.88 118 ASP A O 1
ATOM 958 N N . PRO A 1 119 ? 3.830 0.464 -6.845 1.00 95.06 119 PRO A N 1
ATOM 959 C CA . PRO A 1 119 ? 3.241 1.116 -8.005 1.00 95.06 119 PRO A CA 1
ATOM 960 C C . PRO A 1 119 ? 3.511 0.313 -9.290 1.00 95.06 119 PRO A C 1
ATOM 962 O O . PRO A 1 119 ? 4.650 -0.096 -9.524 1.00 95.06 119 PRO A O 1
ATOM 965 N N . PRO A 1 120 ? 2.521 0.167 -10.189 1.00 92.00 120 PRO A N 1
ATOM 966 C CA . PRO A 1 120 ? 2.626 -0.708 -11.358 1.00 92.00 120 PRO A CA 1
ATOM 967 C C . PRO A 1 120 ? 3.617 -0.216 -12.424 1.00 92.00 120 PRO A C 1
ATOM 969 O O . PRO A 1 120 ? 4.018 -0.988 -13.294 1.00 92.00 120 PRO A O 1
ATOM 972 N N . PHE A 1 121 ? 4.013 1.062 -12.391 1.00 92.69 121 PHE A N 1
ATOM 973 C CA . PHE A 1 121 ? 4.876 1.657 -13.408 1.00 92.69 121 PHE A CA 1
ATOM 974 C C . PHE A 1 121 ? 6.091 2.363 -12.805 1.00 92.69 121 PHE A C 1
ATOM 976 O O . PHE A 1 121 ? 5.987 3.150 -11.865 1.00 92.69 121 PHE A O 1
ATOM 983 N N . LEU A 1 122 ? 7.252 2.143 -13.426 1.00 93.81 122 LEU A N 1
ATOM 984 C CA . LEU A 1 122 ? 8.524 2.769 -13.057 1.00 93.81 122 LEU A CA 1
ATOM 985 C C . LEU A 1 122 ? 8.686 4.128 -13.750 1.00 93.81 122 LEU A C 1
ATOM 987 O O . LEU A 1 122 ? 9.572 4.314 -14.584 1.00 93.81 122 LEU A O 1
ATOM 991 N N . ASN A 1 123 ? 7.788 5.064 -13.449 1.00 95.88 123 ASN A N 1
ATOM 992 C CA . ASN A 1 123 ? 7.869 6.434 -13.946 1.00 95.88 123 ASN A CA 1
ATOM 993 C C . ASN A 1 123 ? 7.449 7.461 -12.885 1.00 95.88 123 ASN A C 1
ATOM 995 O O . ASN A 1 123 ? 6.823 7.130 -11.875 1.00 95.88 123 ASN A O 1
ATOM 999 N N . GLU A 1 124 ? 7.829 8.715 -13.127 1.00 97.56 124 GLU A N 1
ATOM 1000 C CA . GLU A 1 124 ? 7.643 9.815 -12.181 1.00 97.56 124 GLU A CA 1
ATOM 1001 C C . GLU A 1 124 ? 6.175 10.151 -11.919 1.00 97.56 124 GLU A C 1
ATOM 1003 O O . GLU A 1 124 ? 5.795 10.320 -10.761 1.00 97.56 124 GLU A O 1
ATOM 1008 N N . ASP A 1 125 ? 5.343 10.191 -12.963 1.00 97.50 125 ASP A N 1
ATOM 1009 C CA . ASP A 1 125 ? 3.912 10.485 -12.838 1.00 97.50 125 ASP A CA 1
ATOM 1010 C C . ASP A 1 125 ? 3.211 9.454 -11.943 1.00 97.50 125 ASP A C 1
ATOM 1012 O O . ASP A 1 125 ? 2.490 9.817 -11.013 1.00 97.50 125 ASP A O 1
ATOM 1016 N N . CYS A 1 126 ? 3.489 8.166 -12.162 1.00 96.75 126 CYS A N 1
ATOM 1017 C CA . CYS A 1 126 ? 2.920 7.077 -11.382 1.00 96.75 126 CYS A CA 1
ATOM 1018 C C . CYS A 1 126 ? 3.312 7.191 -9.905 1.00 96.75 126 CYS A C 1
ATOM 1020 O O . CYS A 1 126 ? 2.431 7.313 -9.052 1.00 96.75 126 CYS A O 1
ATOM 1022 N N . LEU A 1 127 ? 4.613 7.222 -9.587 1.00 98.12 127 LEU A N 1
ATOM 1023 C CA . LEU A 1 127 ? 5.045 7.279 -8.188 1.00 98.12 127 LEU A CA 1
ATOM 1024 C C . LEU A 1 127 ? 4.554 8.560 -7.501 1.00 98.12 127 LEU A C 1
ATOM 1026 O O . LEU A 1 127 ? 4.064 8.489 -6.379 1.00 98.12 127 LEU A O 1
ATOM 1030 N N . THR A 1 128 ? 4.595 9.709 -8.176 1.00 98.25 128 THR A N 1
ATOM 1031 C CA . THR A 1 128 ? 4.114 10.980 -7.610 1.00 98.25 128 THR A CA 1
ATOM 1032 C C . THR A 1 128 ? 2.633 10.916 -7.253 1.00 98.25 128 THR A C 1
ATOM 1034 O O . THR A 1 128 ? 2.236 11.320 -6.159 1.00 98.25 128 THR A O 1
ATOM 1037 N N . LYS A 1 129 ? 1.803 10.353 -8.135 1.00 98.31 129 LYS A N 1
ATOM 1038 C CA . LYS A 1 129 ? 0.367 10.196 -7.886 1.00 98.31 129 LYS A CA 1
ATOM 1039 C C . LYS A 1 129 ? 0.070 9.229 -6.742 1.00 98.31 129 LYS A C 1
ATOM 1041 O O . LYS A 1 129 ? -0.816 9.516 -5.941 1.00 98.31 129 LYS A O 1
ATOM 1046 N N . PHE A 1 130 ? 0.820 8.133 -6.624 1.00 98.12 130 PHE A N 1
ATOM 1047 C CA . PHE A 1 130 ? 0.716 7.246 -5.464 1.00 98.12 130 PHE A CA 1
ATOM 1048 C C . PHE A 1 130 ? 1.137 7.943 -4.172 1.00 98.12 130 PHE A C 1
ATOM 1050 O O . PHE A 1 130 ? 0.442 7.816 -3.168 1.00 98.12 130 PHE A O 1
ATOM 1057 N N . MET A 1 131 ? 2.217 8.726 -4.189 1.00 98.12 131 MET A N 1
ATOM 1058 C CA . MET A 1 131 ? 2.661 9.463 -3.005 1.00 98.12 131 MET A CA 1
ATOM 1059 C C . MET A 1 131 ? 1.667 10.552 -2.579 1.00 98.12 131 MET A C 1
ATOM 1061 O O . MET A 1 131 ? 1.520 10.799 -1.382 1.00 98.12 131 MET A O 1
ATOM 1065 N N . ALA A 1 132 ? 0.911 11.139 -3.513 1.00 97.88 132 ALA A N 1
ATOM 1066 C CA . ALA A 1 132 ? -0.214 12.013 -3.178 1.00 97.88 132 ALA A CA 1
ATOM 1067 C C . ALA A 1 132 ? -1.315 11.261 -2.405 1.00 97.88 132 ALA A C 1
ATOM 1069 O O . ALA A 1 132 ? -1.787 11.749 -1.381 1.00 97.88 132 ALA A O 1
ATOM 1070 N N . SER A 1 133 ? -1.672 10.046 -2.833 1.00 98.12 133 SER A N 1
ATOM 1071 C CA . SER A 1 133 ? -2.604 9.184 -2.089 1.00 98.12 133 SER A CA 1
ATOM 1072 C C . SER A 1 133 ? -2.055 8.773 -0.723 1.00 98.12 133 SER A C 1
ATOM 1074 O O . SER A 1 133 ? -2.780 8.834 0.267 1.00 98.12 133 SER A O 1
ATOM 1076 N N . VAL A 1 134 ? -0.767 8.422 -0.639 1.00 98.00 134 VAL A N 1
ATOM 1077 C CA . VAL A 1 134 ? -0.092 8.128 0.636 1.00 98.00 134 VAL A CA 1
ATOM 1078 C C . VAL A 1 134 ? -0.241 9.305 1.595 1.00 98.00 134 VAL A C 1
ATOM 1080 O O . VAL A 1 134 ? -0.659 9.092 2.726 1.00 98.00 134 VAL A O 1
ATOM 1083 N N . SER A 1 135 ? -0.011 10.539 1.135 1.00 97.06 135 SER A N 1
ATOM 1084 C CA . SER A 1 135 ? -0.154 11.744 1.963 1.00 97.06 135 SER A CA 1
ATOM 1085 C C . SER A 1 135 ? -1.565 11.940 2.527 1.00 97.06 135 SER A C 1
ATOM 1087 O O . SER A 1 135 ? -1.711 12.530 3.596 1.00 97.06 135 SER A O 1
ATOM 1089 N N . LEU A 1 136 ? -2.609 11.481 1.830 1.00 97.19 136 LEU A N 1
ATOM 1090 C CA . LEU A 1 136 ? -3.989 11.543 2.324 1.00 97.19 136 LEU A CA 1
ATOM 1091 C C . LEU A 1 136 ? -4.260 10.481 3.400 1.00 97.19 136 LEU A C 1
ATOM 1093 O O . LEU A 1 136 ? -5.083 10.703 4.291 1.00 97.19 136 LEU A O 1
ATOM 1097 N N . LEU A 1 137 ? -3.554 9.352 3.338 1.00 97.44 137 LEU A N 1
ATOM 1098 C CA . LEU A 1 137 ? -3.699 8.199 4.230 1.00 97.44 137 LEU A CA 1
ATOM 1099 C C . LEU A 1 137 ? -2.734 8.222 5.425 1.00 97.44 137 LEU A C 1
ATOM 1101 O O . LEU A 1 137 ? -2.924 7.455 6.366 1.00 97.44 137 LEU A O 1
ATOM 1105 N N . SER A 1 138 ? -1.713 9.080 5.405 1.00 97.06 138 SER A N 1
ATOM 1106 C CA . SER A 1 138 ? -0.644 9.102 6.405 1.00 97.06 138 SER A CA 1
ATOM 1107 C C . SER A 1 138 ? -0.723 10.269 7.391 1.00 97.06 138 SER A C 1
ATOM 1109 O O . SER A 1 138 ? -1.300 11.318 7.101 1.00 97.06 138 SER A O 1
ATOM 1111 N N . ASP A 1 139 ? -0.060 10.096 8.529 1.00 95.69 139 ASP A N 1
ATOM 1112 C CA . ASP A 1 139 ? 0.406 11.146 9.436 1.00 95.69 139 ASP A CA 1
ATOM 1113 C C . ASP A 1 139 ? 1.909 10.974 9.741 1.00 95.69 139 ASP A C 1
ATOM 1115 O O . ASP A 1 139 ? 2.592 10.145 9.133 1.00 95.69 139 ASP A O 1
ATOM 1119 N N . ASP A 1 140 ? 2.432 11.745 10.697 1.00 95.00 140 ASP A N 1
ATOM 1120 C CA . ASP A 1 140 ? 3.844 11.709 11.103 1.00 95.00 140 ASP A CA 1
ATOM 1121 C C . ASP A 1 140 ? 4.288 10.355 11.699 1.00 95.00 140 ASP A C 1
ATOM 1123 O O . ASP A 1 140 ? 5.485 10.049 11.766 1.00 95.00 140 ASP A O 1
ATOM 1127 N N . ASN A 1 141 ? 3.345 9.520 12.142 1.00 94.44 141 ASN A N 1
ATOM 1128 C CA . ASN A 1 141 ? 3.616 8.219 12.746 1.00 94.44 141 ASN A CA 1
ATOM 1129 C C . ASN A 1 141 ? 3.534 7.067 11.738 1.00 94.44 141 ASN A C 1
ATOM 1131 O O . ASN A 1 141 ? 4.163 6.025 11.974 1.00 94.44 141 ASN A O 1
ATOM 1135 N N . THR A 1 142 ? 2.824 7.254 10.622 1.00 97.19 142 THR A N 1
ATOM 1136 C CA . THR A 1 142 ? 2.685 6.264 9.550 1.00 97.19 142 THR A CA 1
ATOM 1137 C C . THR A 1 142 ? 4.039 5.777 9.041 1.00 97.19 142 THR A C 1
ATOM 1139 O O . THR A 1 142 ? 4.965 6.551 8.785 1.00 97.19 142 THR A O 1
ATOM 1142 N N . LYS A 1 143 ? 4.164 4.460 8.852 1.00 97.50 143 LYS A N 1
ATOM 1143 C CA . LYS A 1 143 ? 5.316 3.851 8.178 1.00 97.50 143 LYS A CA 1
ATOM 1144 C C . LYS A 1 143 ? 4.947 3.462 6.757 1.00 97.50 143 LYS A C 1
ATOM 1146 O O . LYS A 1 143 ? 3.977 2.749 6.537 1.00 97.50 143 LYS A O 1
ATOM 1151 N N . VAL A 1 144 ? 5.738 3.922 5.794 1.00 98.19 144 VAL A N 1
ATOM 1152 C CA . VAL A 1 144 ? 5.536 3.638 4.371 1.00 98.19 144 VAL A CA 1
ATOM 1153 C C . VAL A 1 144 ? 6.677 2.758 3.884 1.00 98.19 144 VAL A C 1
ATOM 1155 O O . VAL A 1 144 ? 7.846 3.112 4.044 1.00 98.19 144 VAL A O 1
ATOM 1158 N N . LEU A 1 145 ? 6.338 1.620 3.284 1.00 97.94 145 LEU A N 1
ATOM 1159 C CA . LEU A 1 145 ? 7.283 0.739 2.612 1.00 97.94 145 LEU A CA 1
ATOM 1160 C C . LEU A 1 145 ? 6.965 0.716 1.118 1.00 97.94 145 LEU A C 1
ATOM 1162 O O . LEU A 1 145 ? 5.939 0.186 0.706 1.00 97.94 145 LEU A O 1
ATOM 1166 N N . LEU A 1 146 ? 7.857 1.309 0.324 1.00 97.94 146 LEU A N 1
ATOM 1167 C CA . LEU A 1 146 ? 7.778 1.328 -1.133 1.00 97.94 146 LEU A CA 1
ATOM 1168 C C . LEU A 1 146 ? 8.611 0.182 -1.714 1.00 97.94 146 LEU A C 1
ATOM 1170 O O . LEU A 1 146 ? 9.840 0.187 -1.617 1.00 97.94 146 LEU A O 1
ATOM 1174 N N . CYS A 1 147 ? 7.940 -0.759 -2.364 1.00 96.38 147 CYS A N 1
ATOM 1175 C CA . CYS A 1 147 ? 8.531 -1.704 -3.295 1.00 96.38 147 CYS A CA 1
ATOM 1176 C C . CYS A 1 147 ? 8.520 -1.059 -4.689 1.00 96.38 147 CYS A C 1
ATOM 1178 O O . CYS A 1 147 ? 7.492 -0.593 -5.164 1.00 96.38 147 CYS A O 1
ATOM 1180 N N . SER A 1 148 ? 9.690 -0.916 -5.311 1.00 93.75 148 SER A N 1
ATOM 1181 C CA . SER A 1 148 ? 9.817 -0.345 -6.655 1.00 93.75 148 SER A CA 1
ATOM 1182 C C . SER A 1 148 ? 11.174 -0.697 -7.265 1.00 93.75 148 SER A C 1
ATOM 1184 O O . SER A 1 148 ? 12.076 -1.190 -6.583 1.00 93.75 148 SER A O 1
ATOM 1186 N N . GLY A 1 149 ? 11.342 -0.424 -8.558 1.00 92.06 149 GLY A N 1
ATOM 1187 C CA . GLY A 1 149 ? 12.611 -0.604 -9.256 1.00 92.06 149 GLY A CA 1
ATOM 1188 C C . GLY A 1 149 ? 13.677 0.393 -8.793 1.00 92.06 149 GLY A C 1
ATOM 1189 O O . GLY A 1 149 ? 13.382 1.550 -8.497 1.00 92.06 149 GLY A O 1
ATOM 1190 N N . ALA A 1 150 ? 14.948 -0.026 -8.801 1.00 93.25 150 ALA A N 1
ATOM 1191 C CA . ALA A 1 150 ? 16.078 0.800 -8.352 1.00 93.25 150 ALA A CA 1
ATOM 1192 C C . ALA A 1 150 ? 16.190 2.158 -9.080 1.00 93.25 150 ALA A C 1
ATOM 1194 O O . ALA A 1 150 ? 16.676 3.127 -8.499 1.00 93.25 150 ALA A O 1
ATOM 1195 N N . VAL A 1 151 ? 15.694 2.245 -10.321 1.00 95.62 151 VAL A N 1
ATOM 1196 C CA . VAL A 1 151 ? 15.623 3.489 -11.110 1.00 95.62 151 VAL A CA 1
ATOM 1197 C C . VAL A 1 151 ? 14.770 4.575 -10.441 1.00 95.62 151 VAL A C 1
ATOM 1199 O O . VAL A 1 151 ? 15.046 5.756 -10.617 1.00 95.62 151 VAL A O 1
ATOM 1202 N N . MET A 1 152 ? 13.791 4.198 -9.612 1.00 97.19 152 MET A N 1
ATOM 1203 C CA . MET A 1 152 ? 12.903 5.132 -8.911 1.00 97.19 152 MET A CA 1
ATOM 1204 C C . MET A 1 152 ? 13.522 5.726 -7.643 1.00 97.19 152 MET A C 1
ATOM 1206 O O . MET A 1 152 ? 12.934 6.620 -7.036 1.00 97.19 152 MET A O 1
ATOM 1210 N N . LYS A 1 153 ? 14.715 5.270 -7.235 1.00 97.19 153 LYS A N 1
ATOM 1211 C CA . LYS A 1 153 ? 15.382 5.720 -6.006 1.00 97.19 153 LYS A CA 1
ATOM 1212 C C . LYS A 1 153 ? 15.522 7.247 -5.896 1.00 97.19 153 LYS A C 1
ATOM 1214 O O . LYS A 1 153 ? 15.187 7.751 -4.825 1.00 97.19 153 LYS A O 1
ATOM 1219 N N . PRO A 1 154 ? 15.983 7.993 -6.925 1.00 97.94 154 PRO A N 1
ATOM 1220 C CA . PRO A 1 154 ? 16.135 9.443 -6.806 1.00 97.94 154 PRO A CA 1
ATOM 1221 C C . PRO A 1 154 ? 14.814 10.144 -6.479 1.00 97.94 154 PRO A C 1
ATOM 1223 O O . PRO A 1 154 ? 14.782 11.011 -5.613 1.00 97.94 154 PRO A O 1
ATOM 1226 N N . LEU A 1 155 ? 13.716 9.714 -7.107 1.00 98.06 155 LEU A N 1
ATOM 1227 C CA . LEU A 1 155 ? 12.389 10.259 -6.839 1.00 98.06 155 LEU A CA 1
ATOM 1228 C C . LEU A 1 155 ? 11.858 9.819 -5.468 1.00 98.06 155 LEU A C 1
ATOM 1230 O O . LEU A 1 155 ? 11.347 10.633 -4.716 1.00 98.06 155 LEU A O 1
ATOM 1234 N N . ALA A 1 156 ? 12.032 8.554 -5.080 1.00 97.88 156 ALA A N 1
ATOM 1235 C CA . ALA A 1 156 ? 11.620 8.085 -3.755 1.00 97.88 156 ALA A CA 1
ATOM 1236 C C . ALA A 1 156 ? 12.262 8.913 -2.619 1.00 97.88 156 ALA A C 1
ATOM 1238 O O . ALA A 1 156 ? 11.616 9.207 -1.611 1.00 97.88 156 ALA A O 1
ATOM 1239 N N . GLN A 1 157 ? 13.515 9.344 -2.798 1.00 97.88 157 GLN A N 1
ATOM 1240 C CA . GLN A 1 157 ? 14.226 10.182 -1.830 1.00 97.88 157 GLN A CA 1
ATOM 1241 C C . GLN A 1 157 ? 13.616 11.583 -1.670 1.00 97.88 157 GLN A C 1
ATOM 1243 O O . GLN A 1 157 ? 13.703 12.137 -0.574 1.00 97.88 157 GLN A O 1
ATOM 1248 N N . THR A 1 158 ? 12.952 12.143 -2.691 1.00 98.00 158 THR A N 1
ATOM 1249 C CA . THR A 1 158 ? 12.263 13.445 -2.565 1.00 98.00 158 THR A CA 1
ATOM 1250 C C . THR A 1 158 ? 11.052 13.370 -1.636 1.00 98.00 158 THR A C 1
ATOM 1252 O O . THR A 1 158 ? 10.621 14.390 -1.110 1.00 98.00 158 THR A O 1
ATOM 1255 N N . PHE A 1 159 ? 10.531 12.164 -1.389 1.00 97.19 159 PHE A N 1
ATOM 1256 C CA . PHE A 1 159 ? 9.465 11.892 -0.424 1.00 97.19 159 PHE A CA 1
ATOM 1257 C C . PHE A 1 159 ? 9.992 11.430 0.944 1.00 97.19 159 PHE A C 1
ATOM 1259 O O . PHE A 1 159 ? 9.267 10.804 1.713 1.00 97.19 159 PHE A O 1
ATOM 1266 N N . ASN A 1 160 ? 11.263 11.707 1.256 1.00 96.44 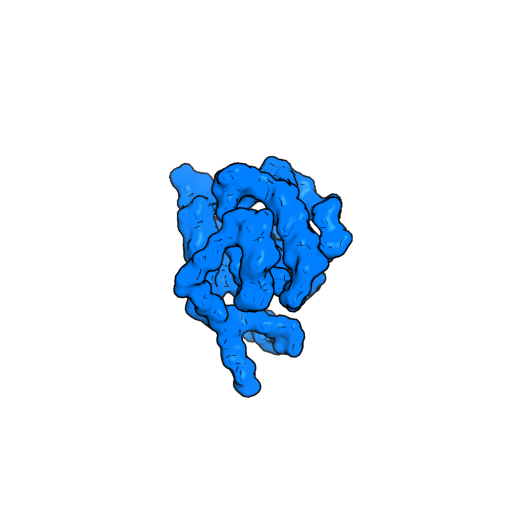160 ASN A N 1
ATOM 1267 C CA . ASN A 1 160 ? 11.932 11.311 2.501 1.00 96.44 160 ASN A CA 1
ATOM 1268 C C . ASN A 1 160 ? 12.026 9.789 2.730 1.00 96.44 160 ASN A C 1
ATOM 1270 O O . ASN A 1 160 ? 12.315 9.346 3.847 1.00 96.44 160 ASN A O 1
ATOM 1274 N N . LEU A 1 161 ? 11.835 8.975 1.686 1.00 97.19 161 LEU A N 1
ATOM 1275 C CA . LEU A 1 161 ? 12.031 7.532 1.774 1.00 97.19 161 LEU A CA 1
ATOM 1276 C C . LEU A 1 161 ? 13.523 7.191 1.736 1.00 97.19 161 LEU A C 1
ATOM 1278 O O . LEU A 1 161 ? 14.324 7.805 1.026 1.00 97.19 161 LEU A O 1
ATOM 1282 N N . LYS A 1 162 ? 13.902 6.165 2.500 1.00 96.50 162 LYS A N 1
ATOM 1283 C CA . LYS A 1 162 ? 15.268 5.639 2.550 1.00 96.50 162 LYS A CA 1
ATOM 1284 C C . LYS A 1 162 ? 15.263 4.199 2.064 1.00 96.50 162 LYS A C 1
ATOM 1286 O O . LYS A 1 162 ? 14.459 3.393 2.523 1.00 96.50 162 LYS A O 1
ATOM 1291 N N . GLN A 1 163 ? 16.174 3.885 1.148 1.00 95.94 163 GLN A N 1
ATOM 1292 C CA . GLN A 1 163 ? 16.353 2.518 0.674 1.00 95.94 163 GLN A CA 1
ATOM 1293 C C . GLN A 1 163 ? 16.766 1.616 1.847 1.00 95.94 163 GLN A C 1
ATOM 1295 O O . GLN A 1 163 ? 17.660 1.969 2.617 1.00 95.94 163 GLN A O 1
ATOM 1300 N N . THR A 1 164 ? 16.112 0.464 1.972 1.00 94.69 164 THR A N 1
ATOM 1301 C CA . THR A 1 164 ? 16.460 -0.569 2.953 1.00 94.69 164 THR A CA 1
ATOM 1302 C C . THR A 1 164 ? 17.474 -1.553 2.358 1.00 94.69 164 THR A C 1
ATOM 1304 O O . THR A 1 164 ? 17.810 -1.487 1.176 1.00 94.69 164 THR A O 1
ATOM 1307 N N . ASN A 1 165 ? 17.948 -2.497 3.172 1.00 92.62 165 ASN A N 1
ATOM 1308 C CA . ASN A 1 165 ? 18.816 -3.588 2.710 1.00 92.62 165 ASN A CA 1
ATOM 1309 C C . ASN A 1 165 ? 18.025 -4.837 2.281 1.00 92.62 165 ASN A C 1
ATOM 1311 O O . ASN A 1 165 ? 18.616 -5.894 2.077 1.00 92.62 165 ASN A O 1
ATOM 1315 N N . PHE A 1 166 ? 16.696 -4.735 2.190 1.00 93.19 166 PHE A N 1
ATOM 1316 C CA . PHE A 1 166 ? 15.834 -5.816 1.731 1.00 93.19 166 PHE A CA 1
ATOM 1317 C C . PHE A 1 166 ? 15.588 -5.686 0.225 1.00 93.19 166 PHE A C 1
ATOM 1319 O O . PHE A 1 166 ? 15.280 -4.599 -0.264 1.00 93.19 166 PHE A O 1
ATOM 1326 N N . PHE A 1 167 ? 15.697 -6.800 -0.496 1.00 92.94 167 PHE A N 1
ATOM 1327 C CA . PHE A 1 167 ? 15.508 -6.863 -1.942 1.00 92.94 167 PHE A CA 1
ATOM 1328 C C . PHE A 1 167 ? 14.334 -7.804 -2.241 1.00 92.94 167 PHE A C 1
ATOM 1330 O O . PHE A 1 167 ? 14.504 -9.015 -2.101 1.00 92.94 167 PHE A O 1
ATOM 1337 N N . PRO A 1 168 ? 13.144 -7.278 -2.595 1.00 92.06 168 PRO A N 1
ATOM 1338 C CA . PRO A 1 168 ? 11.995 -8.119 -2.898 1.00 92.06 168 PRO A CA 1
ATOM 1339 C C . PRO A 1 168 ? 12.263 -8.964 -4.144 1.00 92.06 168 PRO A C 1
ATOM 1341 O O . PRO A 1 168 ? 12.776 -8.479 -5.155 1.00 92.06 168 PRO A O 1
ATOM 1344 N N . GLU A 1 169 ? 11.883 -10.232 -4.071 1.00 92.12 169 GLU A N 1
ATOM 1345 C CA . GLU A 1 169 ? 11.992 -11.187 -5.164 1.00 92.12 169 GLU A CA 1
ATOM 1346 C C . GLU A 1 169 ? 10.612 -11.529 -5.715 1.00 92.12 169 GLU A C 1
ATOM 1348 O O . GLU A 1 169 ? 9.621 -11.583 -4.984 1.00 92.12 169 GLU A O 1
ATOM 1353 N N . HIS A 1 170 ? 10.560 -11.838 -7.007 1.00 88.00 170 HIS A N 1
ATOM 1354 C CA . HIS A 1 170 ? 9.348 -12.300 -7.672 1.00 88.00 170 HIS A CA 1
ATOM 1355 C C . HIS A 1 170 ? 9.398 -13.810 -7.900 1.00 88.00 170 HIS A C 1
ATOM 1357 O O . HIS A 1 170 ? 10.473 -14.406 -8.022 1.00 88.00 170 HIS A O 1
ATOM 1363 N N . LYS A 1 171 ? 8.226 -14.444 -7.985 1.00 84.94 171 LYS A N 1
ATOM 1364 C CA . LYS A 1 171 ? 8.110 -15.822 -8.458 1.00 84.94 171 LYS A CA 1
ATOM 1365 C C . LYS A 1 171 ? 8.739 -15.896 -9.842 1.00 84.94 171 LYS A C 1
ATOM 1367 O O . LYS A 1 171 ? 8.428 -15.101 -10.726 1.00 84.94 171 LYS A O 1
ATOM 1372 N N . LYS A 1 172 ? 9.631 -16.865 -10.028 1.00 71.06 172 LYS A N 1
ATOM 1373 C CA . LYS A 1 172 ? 10.160 -17.172 -11.354 1.00 71.06 172 LYS A CA 1
ATOM 1374 C C . LYS A 1 172 ? 8.992 -17.673 -12.198 1.00 71.06 172 LYS A C 1
ATOM 1376 O O . LYS A 1 172 ? 8.378 -18.679 -11.841 1.00 71.06 172 LYS A O 1
ATOM 1381 N N . SER A 1 173 ? 8.677 -16.976 -13.284 1.00 58.28 173 SER A N 1
ATOM 1382 C CA . SER A 1 173 ? 7.828 -17.536 -14.331 1.00 58.28 173 SER A CA 1
ATOM 1383 C C . SER A 1 173 ? 8.507 -18.814 -14.829 1.00 58.28 173 SER A C 1
ATOM 1385 O O . SER A 1 173 ? 9.693 -18.771 -15.171 1.00 58.28 173 SER A O 1
ATOM 1387 N N . ARG A 1 174 ? 7.801 -19.947 -14.776 1.00 50.00 174 ARG A N 1
ATOM 1388 C CA . ARG A 1 174 ? 8.259 -21.176 -15.435 1.00 50.00 174 ARG A CA 1
ATOM 1389 C C . ARG A 1 174 ? 8.350 -20.974 -16.940 1.00 50.00 174 ARG A C 1
ATOM 1391 O O . ARG A 1 174 ? 7.493 -20.234 -17.469 1.00 50.00 174 ARG A O 1
#

Organism: NCBI:txid133381

InterPro domains:
  IPR019369 Protein-lysine N-methyltransferase Efm5/EEF1AKMT1 [PTHR13200] (24-171)
  IPR041370 Methyltransferase EEF1AKMT1/ZCCHC4 [PF10237] (24-172)

Sequence (174 aa):
MVNSVSDSDSDIPTLSAYAAEALKDQFWYSDATSEYLSNIAHSIAAKNDSEGLIVFMSSPTAFVKFVDMYPNYQNVYLLEFDQRFNLYKEKYYKYDYNKQSELPGFLTQNKAATIILDPPFLNEDCLTKFMASVSLLSDDNTKVLLCSGAVMKPLAQTFNLKQTNFFPEHKKSR

Foldseek 3Di:
DDDDDDPDDPPLDDPVVLCVVVPDQDFAFDLVLLVVLLCVLCVQQDDDNDGFAEEEEQRVNNVSSNCVVCVPRDRAAYADCDCSCCSVPPRYDNHDLVCLVPPDPVQLVRAGSEYEYEFSDPDDVRVVSVVVSNVSRHDPNYYYDYDDDPSCVVVCVVSVDDDDPDDIHTDDDD